Protein AF-A0A3Q8X7E5-F1 (afdb_monomer_lite)

Sequence (75 aa):
MINLVQISITSSASSTQPLEVLIEGNEQKKLTVPPGSTINYIGQRVLAVIIPSQGNELTYVEGRYAISISIRLTG

pLDDT: mean 78.5, std 14.1, range [47.22, 93.62]

Radius of gyration: 13.8 Å; chains: 1; bounding box: 25×16×50 Å

Foldseek 3Di:
DFKKKKKKKAWALPWPAWWWKWWDAPDIDIDTHGHGGMDMDIDGGTDDIDTDDPDDVPDDTPIDMDMDMDIDDDD

Secondary structure (DSSP, 8-state):
---EEEEEEEE-TT-SSPEEEEEEESS-EEEEE-TT-EEEEEEESEEEEE------TT------EEEEEEEE---

Organism: NCBI:txid2495582

Structure (mmCIF, N/CA/C/O backbone):
data_AF-A0A3Q8X7E5-F1
#
_entry.id   AF-A0A3Q8X7E5-F1
#
loop_
_atom_site.group_PDB
_atom_site.id
_atom_site.type_symbol
_atom_site.label_atom_id
_atom_site.label_alt_id
_atom_site.label_comp_id
_atom_site.label_asym_id
_atom_site.label_entity_id
_atom_site.label_seq_id
_atom_site.pdbx_PDB_ins_code
_atom_site.Cartn_x
_atom_site.Cartn_y
_atom_site.Cartn_z
_atom_site.occupancy
_atom_site.B_iso_or_equiv
_atom_site.auth_seq_id
_atom_site.auth_comp_id
_atom_site.auth_asym_id
_atom_site.auth_atom_id
_atom_site.pdbx_PDB_model_num
ATOM 1 N N . MET A 1 1 ? -10.957 4.646 25.781 1.00 55.16 1 MET A N 1
ATOM 2 C CA . MET A 1 1 ? -10.232 3.497 25.200 1.00 55.16 1 MET A CA 1
ATOM 3 C C . MET A 1 1 ? -9.998 3.800 23.727 1.00 55.16 1 MET A C 1
ATOM 5 O O . MET A 1 1 ? -10.935 4.253 23.078 1.00 55.16 1 MET A O 1
ATOM 9 N N . ILE A 1 2 ? -8.764 3.686 23.236 1.00 60.91 2 ILE A N 1
ATOM 10 C CA . ILE A 1 2 ? -8.391 4.135 21.888 1.00 60.91 2 ILE A CA 1
ATOM 11 C C . ILE A 1 2 ? -7.914 2.926 21.082 1.00 60.91 2 ILE A C 1
ATOM 13 O O . ILE A 1 2 ? -6.833 2.408 21.341 1.00 60.91 2 ILE A O 1
ATOM 17 N N . ASN A 1 3 ? -8.705 2.502 20.096 1.00 70.50 3 ASN A N 1
ATOM 18 C CA . ASN A 1 3 ? -8.296 1.469 19.146 1.00 70.50 3 ASN A CA 1
ATOM 19 C C . ASN A 1 3 ? -7.430 2.110 18.060 1.00 70.50 3 ASN A C 1
ATOM 21 O O . ASN A 1 3 ? -7.940 2.827 17.194 1.00 70.50 3 ASN A O 1
ATOM 25 N N . LEU A 1 4 ? -6.123 1.865 18.141 1.00 80.75 4 LEU A N 1
ATOM 26 C CA . LEU A 1 4 ? -5.156 2.291 17.136 1.00 80.75 4 LEU A CA 1
ATOM 27 C C . LEU A 1 4 ? -4.945 1.181 16.112 1.00 80.75 4 LEU A C 1
ATOM 29 O O . LEU A 1 4 ? -4.762 0.010 16.460 1.00 80.75 4 LEU A O 1
ATOM 33 N N . VAL A 1 5 ? -4.938 1.589 14.850 1.00 84.19 5 VAL A N 1
ATOM 34 C CA . VAL A 1 5 ? -4.590 0.755 13.709 1.00 84.19 5 VAL A CA 1
ATOM 35 C C . VAL A 1 5 ? -3.310 1.311 13.111 1.00 84.19 5 VAL A C 1
ATOM 37 O O . VAL A 1 5 ? -3.233 2.499 12.791 1.00 84.19 5 VAL A O 1
ATOM 40 N N . GLN A 1 6 ? -2.316 0.442 12.962 1.00 88.31 6 GLN A N 1
ATOM 41 C CA . GLN A 1 6 ? -1.136 0.730 12.161 1.00 88.31 6 GLN A CA 1
ATOM 42 C C . GLN A 1 6 ? -1.275 0.029 10.813 1.00 88.31 6 GLN A C 1
ATOM 44 O O . GLN A 1 6 ? -1.521 -1.178 10.760 1.00 88.31 6 GLN A O 1
ATOM 49 N N . ILE A 1 7 ? -1.108 0.803 9.745 1.00 89.00 7 ILE A N 1
ATOM 50 C CA . ILE A 1 7 ? -1.159 0.347 8.361 1.00 89.00 7 ILE A CA 1
ATOM 51 C C . ILE A 1 7 ? 0.208 0.612 7.747 1.00 89.00 7 ILE A C 1
ATOM 53 O O . ILE A 1 7 ? 0.666 1.755 7.715 1.00 89.00 7 ILE A O 1
ATOM 57 N N . SER A 1 8 ? 0.847 -0.442 7.257 1.00 90.62 8 SER A N 1
ATOM 58 C CA . SER A 1 8 ? 2.098 -0.349 6.506 1.00 90.62 8 SER A CA 1
ATOM 59 C C . SER A 1 8 ? 1.826 -0.727 5.060 1.00 90.62 8 SER A C 1
ATOM 61 O O . SER A 1 8 ? 1.300 -1.811 4.794 1.00 90.62 8 SER A O 1
ATOM 63 N N . ILE A 1 9 ? 2.165 0.177 4.143 1.00 89.88 9 ILE A N 1
ATOM 64 C CA . ILE A 1 9 ? 1.990 -0.016 2.705 1.00 89.88 9 ILE A CA 1
ATOM 65 C C . ILE A 1 9 ? 3.363 0.057 2.057 1.00 89.88 9 ILE A C 1
ATOM 67 O O . ILE A 1 9 ? 4.047 1.079 2.145 1.00 89.88 9 ILE A O 1
ATOM 71 N N . THR A 1 10 ? 3.747 -1.024 1.391 1.00 87.81 10 THR A N 1
ATOM 72 C CA . THR A 1 10 ? 5.021 -1.122 0.678 1.00 87.81 10 THR A CA 1
ATOM 73 C C . THR A 1 10 ? 4.760 -1.211 -0.815 1.00 87.81 10 THR A C 1
ATOM 75 O O . THR A 1 10 ? 3.992 -2.069 -1.254 1.00 87.81 10 THR A O 1
ATOM 78 N N . SER A 1 11 ? 5.426 -0.354 -1.591 1.00 88.38 11 SER A N 1
ATOM 79 C CA . SER A 1 11 ? 5.494 -0.476 -3.048 1.00 88.38 11 SER A CA 1
ATOM 80 C C . SER A 1 11 ? 6.801 -1.146 -3.453 1.00 88.38 11 SER A C 1
ATOM 82 O O . SER A 1 11 ? 7.874 -0.773 -2.977 1.00 88.38 11 SER A O 1
ATOM 84 N N . SER A 1 12 ? 6.732 -2.084 -4.397 1.00 85.69 12 SER A N 1
ATOM 85 C CA . SER A 1 12 ? 7.927 -2.638 -5.036 1.00 85.69 12 SER A CA 1
ATOM 86 C C . SER A 1 12 ? 8.782 -1.544 -5.685 1.00 85.69 12 SER A C 1
ATOM 88 O O . SER A 1 12 ? 8.260 -0.552 -6.200 1.00 85.69 12 SER A O 1
ATOM 90 N N . ALA A 1 13 ? 10.103 -1.741 -5.695 1.00 86.06 13 ALA A N 1
ATOM 91 C CA . ALA A 1 13 ? 11.044 -0.917 -6.459 1.00 86.06 13 ALA A CA 1
ATOM 92 C C . ALA A 1 13 ? 10.870 -1.081 -7.977 1.00 86.06 13 ALA A C 1
ATOM 94 O O . ALA A 1 13 ? 11.262 -0.205 -8.736 1.00 86.06 13 ALA A O 1
ATOM 95 N N . SER A 1 14 ? 10.260 -2.187 -8.412 1.00 82.81 14 SER A N 1
ATOM 96 C CA . SER A 1 14 ? 9.924 -2.433 -9.817 1.00 82.81 14 SER A CA 1
ATOM 97 C C . SER A 1 14 ? 8.649 -1.718 -10.277 1.00 82.81 14 SER A C 1
ATOM 99 O O . SER A 1 14 ? 8.326 -1.793 -11.459 1.00 82.81 14 SER A O 1
ATOM 101 N N . SER A 1 15 ? 7.892 -1.087 -9.369 1.00 81.75 15 SER A N 1
ATOM 102 C CA . SER A 1 15 ? 6.688 -0.337 -9.737 1.00 81.75 15 SER A CA 1
ATOM 103 C C . SER A 1 15 ? 7.069 0.858 -10.609 1.00 81.75 15 SER A C 1
ATOM 105 O O . SER A 1 15 ? 7.992 1.604 -10.290 1.00 81.75 15 SER A O 1
ATOM 107 N N . THR A 1 16 ? 6.340 1.072 -11.698 1.00 82.12 16 THR A N 1
ATOM 108 C CA . THR A 1 16 ? 6.606 2.173 -12.639 1.00 82.12 16 THR A CA 1
ATOM 109 C C . THR A 1 16 ? 5.960 3.491 -12.216 1.00 82.12 16 THR A C 1
ATOM 111 O O . THR A 1 16 ? 6.330 4.548 -12.723 1.00 82.12 16 THR A O 1
ATOM 114 N N . GLN A 1 17 ? 5.002 3.443 -11.287 1.00 82.31 17 GLN A N 1
ATOM 115 C CA . GLN A 1 17 ? 4.238 4.596 -10.817 1.00 82.31 17 GLN A CA 1
ATOM 116 C C . GLN A 1 17 ? 4.050 4.560 -9.293 1.00 82.31 17 GLN A C 1
ATOM 118 O O . GLN A 1 17 ? 4.055 3.472 -8.705 1.00 82.31 17 GLN A O 1
ATOM 123 N N . PRO A 1 18 ? 3.880 5.727 -8.640 1.00 85.56 18 PRO A N 1
ATOM 124 C CA . PRO A 1 18 ? 3.477 5.790 -7.241 1.00 85.56 18 PRO A CA 1
ATOM 125 C C . PRO A 1 18 ? 2.100 5.157 -7.017 1.00 85.56 18 PRO A C 1
ATOM 127 O O . PRO A 1 18 ? 1.205 5.282 -7.853 1.00 85.56 18 PRO A O 1
ATOM 130 N N . LEU A 1 19 ? 1.918 4.518 -5.863 1.00 85.81 19 LEU A N 1
ATOM 131 C CA . LEU A 1 19 ? 0.612 4.029 -5.436 1.00 85.81 19 LEU A CA 1
ATOM 132 C C . LEU A 1 19 ? -0.142 5.158 -4.747 1.00 85.81 19 LEU A C 1
ATOM 134 O O . LEU A 1 19 ? 0.290 5.656 -3.707 1.00 85.81 19 LEU A O 1
ATOM 138 N N . GLU A 1 20 ? -1.294 5.513 -5.294 1.00 89.25 20 GLU A N 1
ATOM 139 C CA . GLU A 1 20 ? -2.269 6.338 -4.594 1.00 89.25 20 GLU A CA 1
ATOM 140 C C . GLU A 1 20 ? -3.047 5.449 -3.624 1.00 89.25 20 GLU A C 1
ATOM 142 O O . GLU A 1 20 ? -3.544 4.388 -4.002 1.00 89.25 20 GLU A O 1
ATOM 147 N N . VAL A 1 21 ? -3.132 5.858 -2.361 1.00 89.50 21 VAL A N 1
ATOM 148 C CA . VAL A 1 21 ? -3.805 5.104 -1.303 1.00 89.50 21 VAL A CA 1
ATOM 149 C C . VAL A 1 21 ? -4.751 6.020 -0.554 1.00 89.50 21 VAL A C 1
ATOM 151 O O . VAL A 1 21 ? -4.379 7.090 -0.070 1.00 89.50 21 VAL A O 1
ATOM 154 N N . LEU A 1 22 ? -5.990 5.569 -0.431 1.00 92.19 22 LEU A N 1
ATOM 155 C CA . LEU A 1 22 ? -7.038 6.232 0.313 1.00 92.19 22 LEU A CA 1
ATOM 156 C C . LEU A 1 22 ? -7.362 5.403 1.551 1.00 92.19 22 LEU A C 1
ATOM 158 O O . LEU A 1 22 ? -7.777 4.253 1.454 1.00 92.19 22 LEU A O 1
ATOM 162 N N . ILE A 1 23 ? -7.164 5.990 2.720 1.00 91.12 23 ILE A N 1
ATOM 163 C CA . ILE A 1 23 ? -7.577 5.409 3.991 1.00 91.12 23 ILE A CA 1
ATOM 164 C C . ILE A 1 23 ? -8.880 6.092 4.381 1.00 91.12 23 ILE A C 1
ATOM 166 O O . ILE A 1 23 ? -8.919 7.313 4.555 1.00 91.12 23 ILE A O 1
ATOM 170 N N . GLU A 1 24 ? -9.940 5.303 4.502 1.00 91.44 24 GLU A N 1
ATOM 171 C CA . GLU A 1 24 ? -11.254 5.771 4.925 1.00 91.44 24 GLU A CA 1
ATOM 172 C C . GLU A 1 24 ? -11.526 5.343 6.360 1.00 91.44 24 GLU A C 1
ATOM 174 O O . GLU A 1 24 ? -11.272 4.205 6.756 1.00 91.44 24 GLU A O 1
ATOM 179 N N . GLY A 1 25 ? -12.059 6.270 7.141 1.00 86.44 25 GLY A N 1
ATOM 180 C CA . GLY A 1 25 ? -12.455 6.073 8.524 1.00 86.44 25 GLY A CA 1
ATOM 181 C C . GLY A 1 25 ? -13.395 7.192 8.948 1.00 86.44 25 GLY A C 1
ATOM 182 O O . GLY A 1 25 ? -14.194 7.671 8.149 1.00 86.44 25 GLY A O 1
ATOM 183 N N . ASN A 1 26 ? -13.258 7.666 10.187 1.00 85.00 26 ASN A N 1
ATOM 184 C CA . ASN A 1 26 ? -13.919 8.908 10.613 1.00 85.00 26 ASN A CA 1
ATOM 185 C C . ASN A 1 26 ? -13.397 10.137 9.848 1.00 85.00 26 ASN A C 1
ATOM 187 O O . ASN A 1 26 ? -14.122 11.104 9.640 1.00 85.00 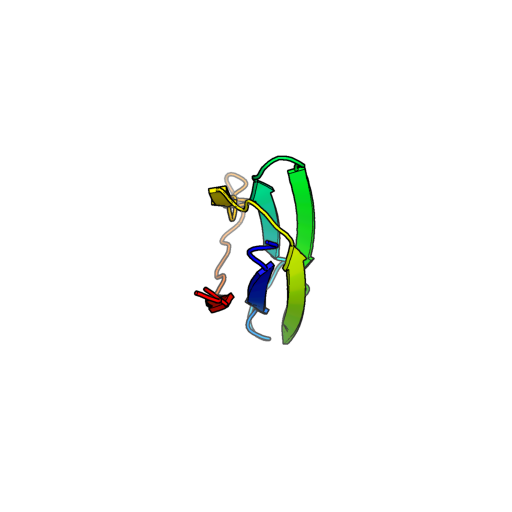26 ASN A O 1
ATOM 191 N N . GLU A 1 27 ? -12.128 10.083 9.451 1.00 83.56 27 GLU A N 1
ATOM 192 C CA . GLU A 1 27 ? -11.481 11.047 8.573 1.00 83.56 27 GLU A CA 1
ATOM 193 C C . GLU A 1 27 ? -10.929 10.304 7.361 1.00 83.56 27 GLU A C 1
ATOM 195 O O . GLU A 1 27 ? -10.522 9.143 7.457 1.00 83.56 27 GLU A O 1
ATOM 200 N N . GLN A 1 28 ? -10.906 10.986 6.220 1.00 90.12 28 GLN A N 1
ATOM 201 C CA . GLN A 1 28 ? -10.333 10.451 4.997 1.00 90.12 28 GLN A CA 1
ATOM 202 C C . GLN A 1 28 ? -8.889 10.939 4.857 1.00 90.12 28 GLN A C 1
ATOM 204 O O . GLN A 1 28 ? -8.616 12.140 4.926 1.00 90.12 28 GLN A O 1
ATOM 209 N N . LYS A 1 29 ? -7.955 10.012 4.631 1.00 92.94 29 LYS A N 1
ATOM 210 C CA . LYS A 1 29 ? -6.543 10.330 4.412 1.00 92.94 29 LYS A CA 1
ATOM 211 C C . LYS A 1 29 ? -6.082 9.806 3.061 1.00 92.94 29 LYS A C 1
ATOM 213 O O . LYS A 1 29 ? -6.204 8.622 2.776 1.00 92.94 29 LYS A O 1
ATOM 218 N N . LYS A 1 30 ? -5.500 10.693 2.256 1.00 93.00 30 LYS A N 1
ATOM 219 C CA . LYS A 1 30 ? -4.797 10.344 1.016 1.00 93.00 30 LYS A CA 1
ATOM 220 C C . LYS A 1 30 ? -3.301 10.234 1.282 1.00 93.00 30 LYS A C 1
ATOM 222 O O . LYS A 1 30 ? -2.741 11.082 1.984 1.00 93.00 30 LYS A O 1
ATOM 227 N N . LEU A 1 31 ? -2.685 9.191 0.742 1.00 92.19 31 LEU A N 1
ATOM 228 C CA . LEU A 1 31 ? -1.256 8.915 0.806 1.00 92.19 31 LEU A CA 1
ATOM 229 C C . LEU A 1 31 ? 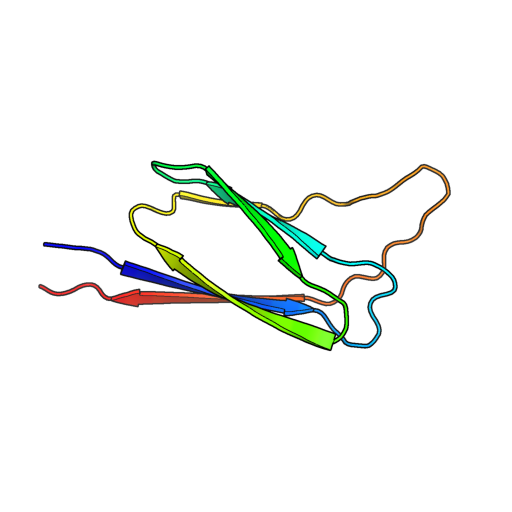-0.763 8.535 -0.590 1.00 92.19 31 LEU A C 1
ATOM 231 O O . LEU A 1 31 ? -1.438 7.799 -1.300 1.00 92.19 31 LEU A O 1
ATOM 235 N N . THR A 1 32 ? 0.444 8.969 -0.932 1.00 92.69 32 THR A N 1
ATOM 236 C CA . THR A 1 32 ? 1.137 8.558 -2.156 1.00 92.69 32 THR A CA 1
ATOM 237 C C . THR A 1 32 ? 2.376 7.778 -1.748 1.00 92.69 32 THR A C 1
ATOM 239 O O . THR A 1 32 ? 3.220 8.320 -1.037 1.00 92.69 32 THR A O 1
ATOM 242 N N . VAL A 1 33 ? 2.493 6.518 -2.172 1.00 89.88 33 VAL A N 1
ATOM 243 C CA . VAL A 1 33 ? 3.636 5.642 -1.873 1.00 89.88 33 VAL A CA 1
ATOM 244 C C . VAL A 1 33 ? 4.532 5.546 -3.110 1.00 89.88 33 VAL A C 1
ATOM 246 O O . VAL A 1 33 ? 4.132 4.920 -4.094 1.00 89.88 33 VAL A O 1
ATOM 249 N N . PRO A 1 34 ? 5.737 6.142 -3.102 1.00 91.25 34 PRO A N 1
ATOM 250 C CA . PRO A 1 34 ? 6.657 6.036 -4.230 1.00 91.25 34 PRO A CA 1
ATOM 251 C C . PRO A 1 34 ? 7.135 4.592 -4.463 1.00 91.25 34 PRO A C 1
ATOM 253 O O . PRO A 1 34 ? 7.196 3.806 -3.508 1.00 91.25 34 PRO A O 1
ATOM 256 N N . PRO A 1 35 ? 7.553 4.237 -5.692 1.00 90.25 35 PRO A N 1
ATOM 257 C CA . PRO A 1 35 ? 8.221 2.966 -5.958 1.00 90.25 35 PRO A CA 1
ATOM 258 C C . PRO A 1 35 ? 9.401 2.708 -5.011 1.00 90.25 35 PRO A C 1
ATOM 260 O O . PRO A 1 35 ? 10.169 3.611 -4.682 1.00 90.25 35 PRO A O 1
ATOM 263 N N . GLY A 1 36 ? 9.528 1.467 -4.542 1.00 90.06 36 GLY A N 1
ATOM 264 C CA . GLY A 1 36 ? 10.599 1.025 -3.639 1.00 90.06 36 GLY A CA 1
ATOM 265 C C . GLY A 1 36 ? 10.489 1.534 -2.203 1.00 90.06 36 GLY A C 1
ATOM 266 O O . GLY A 1 36 ? 11.382 1.272 -1.400 1.00 90.06 36 GLY A O 1
ATOM 267 N N . SER A 1 37 ? 9.417 2.254 -1.868 1.00 92.31 37 SER A N 1
ATOM 268 C CA . SER A 1 37 ? 9.236 2.871 -0.555 1.00 92.31 37 SER A CA 1
ATOM 269 C C . SER A 1 37 ? 8.175 2.160 0.283 1.00 92.31 37 SER A C 1
ATOM 271 O O . SER A 1 37 ? 7.288 1.473 -0.227 1.00 92.31 37 SER A O 1
ATOM 273 N N . THR A 1 38 ? 8.259 2.362 1.598 1.00 92.75 38 THR A N 1
ATOM 274 C CA . THR A 1 38 ? 7.226 1.962 2.561 1.00 92.75 38 THR A CA 1
ATOM 275 C C . THR A 1 38 ? 6.720 3.190 3.297 1.00 92.75 38 THR A C 1
ATOM 277 O O . THR A 1 38 ? 7.517 3.962 3.829 1.00 92.75 38 THR A O 1
ATOM 280 N N . ILE A 1 39 ? 5.401 3.352 3.357 1.00 93.62 39 ILE A N 1
ATOM 281 C CA . ILE A 1 39 ? 4.748 4.376 4.173 1.00 93.62 39 ILE A CA 1
ATOM 282 C C . ILE A 1 39 ? 3.981 3.701 5.300 1.00 93.62 39 ILE A C 1
ATOM 284 O O . ILE A 1 39 ? 3.326 2.677 5.110 1.00 93.62 39 ILE A O 1
ATOM 288 N N . ASN A 1 40 ? 4.064 4.307 6.482 1.00 91.62 40 ASN A N 1
ATOM 289 C CA . ASN A 1 40 ? 3.322 3.895 7.660 1.00 91.62 40 ASN A CA 1
ATOM 290 C C . ASN A 1 40 ? 2.273 4.950 7.998 1.00 91.62 40 ASN A C 1
ATOM 292 O O . ASN A 1 40 ? 2.565 6.145 8.031 1.00 91.62 40 ASN A O 1
ATOM 296 N N . TYR A 1 41 ? 1.065 4.491 8.292 1.00 90.19 41 TYR A N 1
ATOM 297 C CA . TYR A 1 41 ? -0.024 5.304 8.803 1.00 90.19 41 TYR A CA 1
ATOM 298 C C . TYR A 1 41 ? -0.480 4.748 10.147 1.00 90.19 41 TYR A C 1
ATOM 300 O O . TYR A 1 41 ? -0.662 3.541 10.299 1.00 90.19 41 TYR A O 1
ATOM 308 N N . ILE A 1 42 ? -0.673 5.637 11.119 1.00 89.62 42 ILE A N 1
ATOM 309 C CA . ILE A 1 42 ? -1.262 5.310 12.416 1.00 89.62 42 ILE A CA 1
ATOM 310 C C . ILE A 1 42 ? -2.522 6.149 12.552 1.00 89.62 42 ILE A C 1
ATOM 312 O O . ILE A 1 42 ? -2.468 7.377 12.474 1.00 89.62 42 ILE A O 1
ATOM 316 N N . GLY A 1 43 ? -3.650 5.480 12.758 1.00 87.00 43 GLY A N 1
ATOM 317 C CA . GLY A 1 43 ? -4.944 6.132 12.877 1.00 87.00 43 GLY A CA 1
ATOM 318 C C . GLY A 1 43 ? -5.899 5.362 13.769 1.00 87.00 43 GLY A C 1
ATOM 319 O O . GLY A 1 43 ? -5.568 4.325 14.344 1.00 87.00 43 GLY A O 1
ATOM 320 N N . GLN A 1 44 ? -7.106 5.894 13.893 1.00 85.00 44 GLN A N 1
ATOM 321 C CA . GLN A 1 44 ? -8.190 5.300 14.668 1.00 85.00 44 GLN A CA 1
ATOM 322 C C . GLN A 1 44 ? -9.416 5.166 13.775 1.00 85.00 44 GLN A C 1
ATOM 324 O O . GLN A 1 44 ? -9.590 5.956 12.848 1.00 85.00 44 GLN A O 1
ATOM 329 N N . ARG A 1 45 ? -10.289 4.200 14.088 1.00 84.00 45 ARG A N 1
ATOM 330 C CA . ARG A 1 45 ? -11.567 3.994 13.378 1.00 84.00 45 ARG A CA 1
ATOM 331 C C . ARG A 1 45 ? -11.397 3.904 11.854 1.00 84.00 45 ARG A C 1
ATOM 333 O O . ARG A 1 45 ? -12.177 4.488 11.109 1.00 84.00 45 ARG A O 1
ATOM 340 N N . VAL A 1 46 ? -10.362 3.198 11.405 1.00 85.75 46 VAL A N 1
ATOM 341 C CA . VAL A 1 46 ? -10.164 2.895 9.985 1.00 85.75 46 VAL A CA 1
ATOM 342 C C . VAL A 1 46 ? -11.216 1.874 9.565 1.00 85.75 46 VAL A C 1
ATOM 344 O O . VAL A 1 46 ? -11.365 0.840 10.213 1.00 85.75 46 VAL A O 1
ATOM 347 N N . LEU A 1 47 ? -11.940 2.184 8.498 1.00 86.88 47 LEU A N 1
ATOM 348 C CA . LEU A 1 47 ? -12.987 1.355 7.911 1.00 86.88 47 LEU A CA 1
ATOM 349 C C . LEU A 1 47 ? -12.495 0.658 6.642 1.00 86.88 47 LEU A C 1
ATOM 351 O O . LEU A 1 47 ? -12.809 -0.511 6.433 1.00 86.88 47 LEU A O 1
ATOM 355 N N . ALA A 1 48 ? -11.707 1.353 5.817 1.00 85.12 48 ALA A N 1
ATOM 356 C CA . ALA A 1 48 ? -11.205 0.806 4.563 1.00 85.12 48 ALA A CA 1
ATOM 357 C C . ALA A 1 48 ? -9.824 1.358 4.182 1.00 85.12 48 ALA A C 1
ATOM 359 O O . ALA A 1 48 ? -9.449 2.476 4.539 1.00 85.12 48 ALA A O 1
ATOM 360 N N . VAL A 1 49 ? -9.088 0.558 3.408 1.00 85.94 49 VAL A N 1
ATOM 361 C CA . VAL A 1 49 ? -7.890 0.969 2.666 1.00 85.94 49 VAL A CA 1
ATOM 362 C C . VAL A 1 49 ? -8.161 0.677 1.198 1.00 85.94 49 VAL A C 1
ATOM 364 O O . VAL A 1 49 ? -8.379 -0.473 0.823 1.00 85.94 49 VAL A O 1
ATOM 367 N N . ILE A 1 50 ? -8.176 1.720 0.379 1.00 87.38 50 ILE A N 1
ATOM 368 C CA . ILE A 1 50 ? -8.539 1.665 -1.033 1.00 87.38 50 ILE A CA 1
ATOM 369 C C . ILE A 1 50 ? -7.311 2.060 -1.850 1.00 87.38 50 ILE A C 1
ATOM 371 O O . ILE A 1 50 ? -6.729 3.124 -1.641 1.00 87.38 50 ILE A O 1
ATOM 375 N N . ILE A 1 51 ? -6.927 1.203 -2.793 1.00 82.50 51 ILE A N 1
ATOM 376 C CA . ILE A 1 51 ? -5.858 1.466 -3.759 1.00 82.50 51 ILE A CA 1
ATOM 377 C C . ILE A 1 51 ? -6.520 1.551 -5.137 1.00 82.50 51 ILE A C 1
ATOM 379 O O . ILE A 1 51 ? -6.821 0.509 -5.722 1.00 82.50 51 ILE A O 1
ATOM 383 N N . PRO A 1 52 ? -6.834 2.756 -5.645 1.00 74.19 52 PRO A N 1
ATOM 384 C CA . PRO A 1 52 ? -7.379 2.899 -6.986 1.00 74.19 52 PRO A CA 1
ATOM 385 C C . PRO A 1 52 ? -6.367 2.420 -8.031 1.00 74.19 52 PRO A C 1
ATOM 387 O O . PRO A 1 52 ? -5.200 2.812 -8.011 1.00 74.19 52 PRO A O 1
ATOM 390 N N . SER A 1 53 ? -6.825 1.618 -8.993 1.00 65.88 53 SER A N 1
ATOM 391 C CA . SER A 1 53 ? -6.040 1.340 -10.193 1.00 65.88 53 SER A CA 1
ATOM 392 C C . SER A 1 53 ? -6.006 2.599 -11.064 1.00 65.88 53 SER A C 1
ATOM 394 O O . SER A 1 53 ? -7.020 2.969 -11.657 1.00 65.88 53 SER A O 1
ATOM 396 N N . GLN A 1 54 ? -4.855 3.263 -11.152 1.00 62.78 54 GLN A N 1
ATOM 397 C CA . GLN A 1 54 ? -4.639 4.384 -12.073 1.00 62.78 54 GLN A CA 1
ATOM 398 C C . GLN A 1 54 ? -4.356 3.845 -13.485 1.00 62.78 54 GLN A C 1
ATOM 400 O O . GLN A 1 54 ? -3.237 3.903 -13.977 1.00 62.78 54 GLN A O 1
ATOM 405 N N . GLY A 1 55 ? -5.357 3.234 -14.119 1.00 53.59 55 GLY A N 1
ATOM 406 C CA . GLY A 1 55 ? -5.258 2.782 -15.505 1.00 53.59 55 GLY A CA 1
ATOM 407 C C . GLY A 1 55 ? -5.817 3.837 -16.454 1.00 53.59 55 GLY A C 1
ATOM 408 O O . GLY A 1 55 ? -7.024 4.053 -16.485 1.00 53.59 55 GLY A O 1
ATOM 409 N N . ASN A 1 56 ? -4.966 4.490 -17.241 1.00 52.97 56 ASN A N 1
ATOM 410 C CA . ASN A 1 56 ? -5.383 5.155 -18.477 1.00 52.97 56 ASN A CA 1
ATOM 411 C C . ASN A 1 56 ? -5.506 4.073 -19.568 1.00 52.97 56 ASN A C 1
ATOM 413 O O . ASN A 1 56 ? -4.806 3.065 -19.487 1.00 52.97 56 ASN A O 1
ATOM 417 N N . GLU A 1 57 ? -6.303 4.284 -20.623 1.00 50.09 57 GLU A N 1
ATOM 418 C CA . GLU A 1 57 ? -6.517 3.313 -21.727 1.00 50.09 57 GLU A CA 1
ATOM 419 C C . GLU A 1 57 ? -5.222 2.824 -22.428 1.00 50.09 57 GLU A C 1
ATOM 421 O O . GLU A 1 57 ? -5.258 1.870 -23.200 1.00 50.09 57 GLU A O 1
ATOM 426 N N . LEU A 1 58 ? -4.068 3.441 -22.134 1.00 51.56 58 LEU A N 1
ATOM 427 C CA . LEU A 1 58 ? -2.740 3.112 -22.666 1.00 51.56 58 LEU A CA 1
ATOM 428 C C . LEU A 1 58 ? -1.672 2.830 -21.584 1.00 51.56 58 LEU A C 1
ATOM 430 O O . LEU A 1 58 ? -0.501 2.658 -21.921 1.00 51.56 58 LEU A O 1
ATOM 434 N N . THR A 1 59 ? -2.035 2.780 -20.298 1.00 47.22 59 THR A N 1
ATOM 435 C CA . THR A 1 59 ? -1.072 2.654 -19.189 1.00 47.22 59 THR A CA 1
ATOM 436 C C . THR A 1 59 ? -1.208 1.300 -18.498 1.00 47.22 59 THR A C 1
ATOM 438 O O . THR A 1 59 ? -2.147 1.056 -17.743 1.00 47.22 59 THR A O 1
ATOM 441 N N . TYR A 1 60 ? -0.234 0.418 -18.723 1.00 50.72 60 TYR A N 1
ATOM 442 C CA . TYR A 1 60 ? -0.080 -0.817 -17.958 1.00 50.72 60 TYR A CA 1
ATOM 443 C C . TYR A 1 60 ? 0.549 -0.501 -16.594 1.00 50.72 60 TYR A C 1
ATOM 445 O O . TYR A 1 60 ? 1.703 -0.077 -16.517 1.00 50.72 60 TYR A O 1
ATOM 453 N N . VAL A 1 61 ? -0.210 -0.698 -15.515 1.00 51.69 61 VAL A N 1
ATOM 454 C CA . VAL A 1 61 ? 0.278 -0.538 -14.139 1.00 51.69 61 VAL A CA 1
ATOM 455 C C . VAL A 1 61 ? 0.588 -1.919 -13.562 1.00 51.69 61 VAL A C 1
ATOM 457 O O . VAL A 1 61 ? -0.306 -2.611 -13.082 1.00 51.69 61 VAL A O 1
ATOM 460 N N . GLU A 1 62 ? 1.861 -2.327 -13.579 1.00 58.06 62 GLU A N 1
ATOM 461 C CA . GLU A 1 62 ? 2.331 -3.460 -12.770 1.00 58.06 62 GLU A CA 1
ATOM 462 C C . GLU A 1 62 ? 2.719 -2.949 -11.380 1.00 58.06 62 GLU A C 1
ATOM 464 O O . GLU A 1 62 ? 3.847 -2.524 -11.129 1.00 58.06 62 GLU A O 1
ATOM 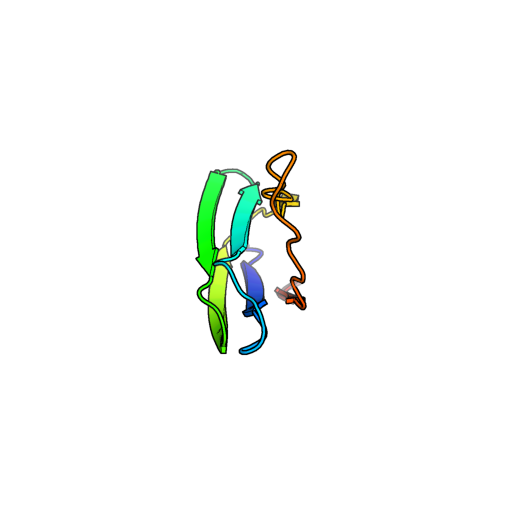469 N N . GLY A 1 63 ? 1.748 -2.951 -10.471 1.00 56.12 63 GLY A N 1
ATOM 470 C CA . GLY A 1 63 ? 1.967 -2.633 -9.065 1.00 56.12 63 GLY A CA 1
ATOM 471 C C . GLY A 1 63 ? 2.067 -3.911 -8.245 1.00 56.12 63 GLY A C 1
ATOM 472 O O . GLY A 1 63 ? 1.091 -4.648 -8.132 1.00 56.12 63 GLY A O 1
ATOM 473 N N . ARG A 1 64 ? 3.224 -4.167 -7.628 1.00 63.47 64 ARG A N 1
ATOM 474 C CA . ARG A 1 64 ? 3.340 -5.172 -6.560 1.00 63.47 64 ARG A CA 1
ATOM 475 C C . ARG A 1 64 ? 3.348 -4.446 -5.227 1.00 63.47 64 ARG A C 1
ATOM 477 O O . ARG A 1 64 ? 4.267 -3.671 -4.954 1.00 63.47 64 ARG A O 1
ATOM 484 N N . TYR A 1 65 ? 2.326 -4.694 -4.420 1.00 68.06 65 TYR A N 1
ATOM 485 C CA . TYR A 1 65 ? 2.161 -4.070 -3.115 1.00 68.06 65 TYR A CA 1
ATOM 486 C C . TYR A 1 65 ? 1.718 -5.079 -2.062 1.00 68.06 65 TYR A C 1
ATOM 488 O O . TYR A 1 65 ?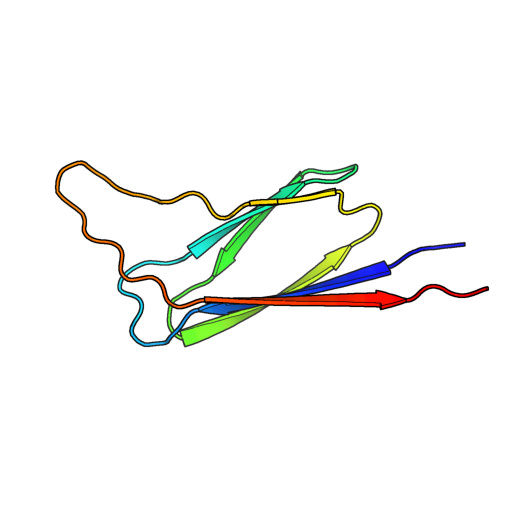 1.123 -6.110 -2.370 1.00 68.06 65 TYR A O 1
ATOM 496 N N . ALA A 1 66 ? 2.015 -4.757 -0.807 1.00 70.00 66 ALA A N 1
ATOM 497 C CA . ALA A 1 66 ? 1.545 -5.492 0.357 1.00 70.00 66 ALA A CA 1
ATOM 498 C C . ALA A 1 66 ? 0.972 -4.506 1.376 1.00 70.00 66 ALA A C 1
ATOM 500 O O . ALA A 1 66 ? 1.524 -3.420 1.577 1.00 70.00 66 ALA A O 1
ATOM 501 N N . ILE A 1 67 ? -0.132 -4.898 2.013 1.00 72.88 67 ILE A N 1
ATOM 502 C CA . ILE A 1 67 ? -0.746 -4.164 3.119 1.00 72.88 67 ILE A CA 1
ATOM 503 C C . ILE A 1 67 ? -0.657 -5.047 4.360 1.00 72.88 67 ILE A C 1
ATOM 505 O O . ILE A 1 67 ? -1.106 -6.193 4.339 1.00 72.88 67 ILE A O 1
ATOM 509 N N . SER A 1 68 ? -0.108 -4.500 5.442 1.00 77.06 68 SER A N 1
ATOM 510 C CA . SER A 1 68 ? -0.152 -5.120 6.767 1.00 77.06 68 SER A CA 1
ATOM 511 C C . SER A 1 68 ? -0.940 -4.237 7.725 1.00 77.06 68 SER A C 1
ATOM 513 O O . SER A 1 68 ? -0.740 -3.020 7.756 1.00 77.06 68 SER A O 1
ATOM 515 N N . ILE A 1 69 ? -1.838 -4.857 8.495 1.00 74.31 69 ILE A N 1
ATOM 516 C CA . ILE A 1 69 ? -2.697 -4.184 9.468 1.00 74.31 69 ILE A CA 1
ATOM 517 C C . ILE A 1 69 ? -2.462 -4.815 10.836 1.00 74.31 69 ILE A C 1
ATOM 519 O O . ILE A 1 69 ? -2.677 -6.010 11.027 1.00 74.31 69 ILE A O 1
ATOM 523 N N . SER A 1 70 ? -2.041 -3.996 11.797 1.00 76.38 70 SER A N 1
ATOM 524 C CA . SER A 1 70 ? -1.924 -4.392 13.202 1.00 76.38 70 SER A CA 1
ATOM 525 C C . SER A 1 70 ? -2.915 -3.597 14.042 1.00 76.38 70 SER A C 1
ATOM 527 O O . SER A 1 70 ? -2.846 -2.367 14.097 1.00 76.38 70 SER A O 1
ATOM 529 N N . ILE A 1 71 ? -3.838 -4.305 14.695 1.00 72.81 71 ILE A N 1
ATOM 530 C CA . ILE A 1 71 ? -4.857 -3.724 15.572 1.00 72.81 71 ILE A CA 1
ATOM 531 C C . ILE A 1 71 ? -4.457 -4.017 17.015 1.00 72.81 71 ILE A C 1
ATOM 533 O O . ILE A 1 71 ? -4.344 -5.179 17.406 1.00 72.81 71 ILE A O 1
ATOM 537 N N . ARG A 1 72 ? -4.266 -2.974 17.827 1.00 67.31 72 ARG A N 1
ATOM 538 C CA . ARG A 1 72 ? -4.165 -3.149 19.281 1.00 67.31 72 ARG A CA 1
ATOM 539 C C . ARG A 1 72 ? -5.555 -3.043 19.894 1.00 67.31 72 ARG A C 1
ATOM 541 O O . ARG A 1 72 ? -6.080 -1.945 20.046 1.00 67.31 72 ARG A O 1
ATOM 548 N N . LEU A 1 73 ? -6.118 -4.195 20.246 1.00 53.69 73 LEU A N 1
ATOM 549 C CA . LEU A 1 73 ? -7.281 -4.308 21.121 1.00 53.69 73 LEU A CA 1
ATOM 550 C C . LEU A 1 73 ? -6.761 -4.404 22.557 1.00 53.69 73 LEU A C 1
ATOM 552 O O . LEU A 1 73 ? -6.162 -5.409 22.932 1.00 53.69 73 LEU A O 1
ATOM 556 N N . THR A 1 74 ? -6.932 -3.352 23.349 1.00 59.53 74 THR A N 1
ATOM 557 C CA . THR A 1 74 ? -6.697 -3.423 2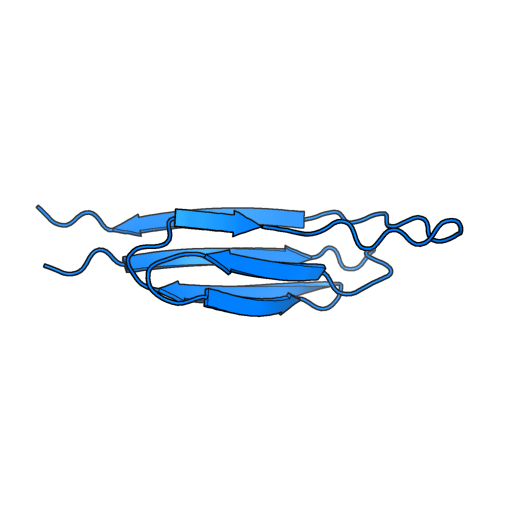4.798 1.00 59.53 74 THR A CA 1
ATOM 558 C C . THR A 1 74 ? -8.031 -3.669 25.483 1.00 59.53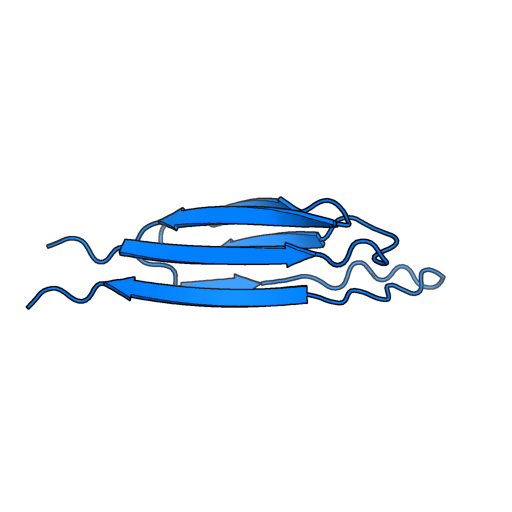 74 THR A C 1
ATOM 560 O O . THR A 1 74 ? -8.927 -2.837 25.336 1.00 59.53 74 THR A O 1
ATOM 563 N N . GLY A 1 75 ? -8.150 -4.810 26.166 1.00 48.62 75 GLY A N 1
ATOM 564 C CA . GLY A 1 75 ? -9.256 -5.113 27.079 1.00 48.62 75 GLY A CA 1
ATOM 565 C C . GLY A 1 75 ? -9.230 -4.250 28.331 1.00 48.62 75 GLY A C 1
ATOM 566 O O . GLY A 1 75 ? -8.129 -3.770 28.689 1.00 48.62 75 GLY A O 1
#